Protein AF-A0A5B8U7R5-F1 (afdb_monomer_lite)

Radius of gyration: 13.9 Å; chains: 1; bounding box: 30×40×38 Å

Structure (mmCIF, N/CA/C/O backbone):
data_AF-A0A5B8U7R5-F1
#
_entry.id   AF-A0A5B8U7R5-F1
#
loop_
_atom_site.group_PDB
_atom_site.id
_atom_site.type_symbol
_atom_site.label_atom_id
_atom_site.label_alt_id
_atom_site.label_comp_id
_atom_site.label_asym_id
_atom_site.label_entity_id
_atom_site.label_seq_id
_atom_site.pdbx_PDB_ins_code
_atom_site.Cartn_x
_atom_site.Cartn_y
_atom_site.Cartn_z
_atom_site.occupancy
_atom_site.B_iso_or_equiv
_atom_site.auth_seq_id
_atom_site.auth_comp_id
_atom_site.auth_asym_id
_atom_site.auth_atom_id
_atom_site.pdbx_PDB_model_num
ATOM 1 N N . MET A 1 1 ? 9.941 14.477 0.102 1.00 85.75 1 MET A N 1
ATOM 2 C CA . MET A 1 1 ? 11.075 13.635 0.567 1.00 85.75 1 MET A CA 1
ATOM 3 C C . MET A 1 1 ? 11.048 12.347 -0.236 1.00 85.75 1 MET A C 1
ATOM 5 O O . MET A 1 1 ? 9.961 11.807 -0.373 1.00 85.75 1 MET A O 1
ATOM 9 N N . GLN A 1 2 ? 12.161 11.893 -0.814 1.00 93.38 2 GLN A N 1
ATOM 10 C CA . GLN A 1 2 ? 12.179 10.626 -1.559 1.00 93.38 2 GLN A CA 1
ATOM 11 C C . GLN A 1 2 ? 12.235 9.444 -0.584 1.00 93.38 2 GLN A C 1
ATOM 13 O O . GLN A 1 2 ? 12.919 9.535 0.435 1.00 93.38 2 GLN A O 1
ATOM 18 N N . LEU A 1 3 ? 11.506 8.374 -0.890 1.00 95.06 3 LEU A N 1
ATOM 19 C CA . LEU A 1 3 ? 11.441 7.144 -0.107 1.00 95.06 3 LEU A CA 1
ATOM 20 C C . LEU A 1 3 ? 11.804 5.943 -0.989 1.00 95.06 3 LEU A C 1
ATOM 22 O O . LEU A 1 3 ? 11.504 5.921 -2.186 1.00 95.06 3 LEU A O 1
ATOM 26 N N . ASP A 1 4 ? 12.440 4.953 -0.375 1.00 96.75 4 ASP A N 1
ATOM 27 C CA . ASP A 1 4 ? 12.576 3.599 -0.902 1.00 96.75 4 ASP A CA 1
ATOM 28 C C . ASP A 1 4 ? 11.368 2.736 -0.488 1.00 96.75 4 ASP A C 1
ATOM 30 O O . ASP A 1 4 ? 10.424 3.221 0.144 1.00 96.75 4 ASP A O 1
ATOM 34 N N . PHE A 1 5 ? 11.378 1.456 -0.870 1.00 96.62 5 PHE A N 1
ATOM 35 C CA . PHE A 1 5 ? 10.280 0.534 -0.571 1.00 96.62 5 PHE A CA 1
ATOM 36 C C . PHE A 1 5 ? 10.051 0.389 0.943 1.00 96.62 5 PHE A C 1
ATOM 38 O O . PHE A 1 5 ? 8.908 0.419 1.396 1.00 96.62 5 PHE A O 1
ATOM 45 N N . ASP A 1 6 ? 11.126 0.332 1.735 1.00 97.19 6 ASP A N 1
ATOM 46 C CA . ASP A 1 6 ? 11.054 0.291 3.202 1.00 97.19 6 ASP A CA 1
ATOM 47 C C . ASP A 1 6 ? 10.415 1.551 3.781 1.00 97.19 6 ASP A C 1
ATOM 49 O O . ASP A 1 6 ? 9.584 1.476 4.686 1.00 97.19 6 ASP A O 1
ATOM 53 N N . GLY A 1 7 ? 10.750 2.717 3.233 1.00 96.44 7 GLY A N 1
ATOM 54 C CA . GLY A 1 7 ? 10.133 3.983 3.595 1.00 96.44 7 GLY A CA 1
ATOM 55 C C . GLY A 1 7 ? 8.626 4.000 3.343 1.00 96.44 7 GLY A C 1
ATOM 56 O O . GLY A 1 7 ? 7.885 4.510 4.183 1.00 96.44 7 GLY A O 1
ATOM 57 N N . VAL A 1 8 ? 8.164 3.417 2.230 1.00 96.06 8 VAL A N 1
ATOM 58 C CA . VAL A 1 8 ? 6.727 3.261 1.941 1.00 96.06 8 VAL A CA 1
ATOM 59 C C . VAL A 1 8 ? 6.072 2.311 2.941 1.00 96.06 8 VAL A C 1
ATOM 61 O O . VAL A 1 8 ? 5.029 2.643 3.501 1.00 96.06 8 VAL A O 1
ATOM 64 N N . CYS A 1 9 ? 6.683 1.154 3.202 1.00 96.75 9 CYS A N 1
ATOM 65 C CA . CYS A 1 9 ? 6.132 0.163 4.127 1.00 96.75 9 CYS A CA 1
ATOM 66 C C . CYS A 1 9 ? 6.013 0.729 5.540 1.00 96.75 9 CYS A C 1
ATOM 68 O O . CYS A 1 9 ? 4.940 0.664 6.132 1.00 96.75 9 CYS A O 1
ATOM 70 N N . ARG A 1 10 ? 7.067 1.386 6.032 1.00 96.56 10 ARG A N 1
ATOM 71 C CA . ARG A 1 10 ? 7.059 2.054 7.334 1.00 96.56 10 ARG A CA 1
ATOM 72 C C . ARG A 1 10 ? 5.990 3.140 7.414 1.00 96.56 10 ARG A C 1
ATOM 74 O O . ARG A 1 10 ? 5.295 3.223 8.419 1.00 96.56 10 ARG A O 1
ATOM 81 N N . PHE A 1 11 ? 5.815 3.940 6.358 1.00 95.00 11 PHE A N 1
ATOM 82 C CA . PHE A 1 11 ? 4.731 4.923 6.315 1.00 95.00 11 PHE A CA 1
ATOM 83 C C . PHE A 1 11 ? 3.366 4.246 6.501 1.00 95.00 11 PHE A C 1
ATOM 85 O O . PHE A 1 11 ? 2.557 4.713 7.295 1.00 95.00 11 PHE A O 1
ATOM 92 N N . LEU A 1 12 ? 3.104 3.133 5.815 1.00 95.69 12 LEU A N 1
ATOM 93 C CA . LEU A 1 12 ? 1.838 2.405 5.949 1.00 95.69 12 LEU A CA 1
ATOM 94 C C . LEU A 1 12 ? 1.674 1.764 7.331 1.00 95.69 12 LEU A C 1
ATOM 96 O O . LEU A 1 12 ? 0.582 1.798 7.892 1.00 95.69 12 LEU A O 1
ATOM 100 N N . GLU A 1 13 ? 2.750 1.227 7.900 1.00 96.25 13 GLU A N 1
ATOM 101 C CA . GLU A 1 13 ? 2.762 0.674 9.257 1.00 96.25 13 GLU A CA 1
ATOM 102 C C . GLU A 1 13 ? 2.429 1.722 10.320 1.00 96.25 13 GLU A C 1
ATOM 104 O O . GLU A 1 13 ? 1.613 1.465 11.204 1.00 96.25 13 GLU A O 1
ATOM 109 N N . GLU A 1 14 ? 2.998 2.922 10.203 1.00 94.88 14 GLU A N 1
ATOM 110 C CA . GLU A 1 14 ? 2.704 4.060 11.082 1.00 94.88 14 GLU A CA 1
ATOM 111 C C . GLU A 1 14 ? 1.234 4.513 10.990 1.00 94.88 14 GLU A C 1
ATOM 113 O O . GLU A 1 14 ? 0.730 5.148 11.914 1.00 94.88 14 GLU A O 1
ATOM 118 N N . HIS A 1 15 ? 0.529 4.162 9.906 1.00 93.94 15 HIS A N 1
ATOM 119 C CA . HIS A 1 15 ? -0.878 4.502 9.669 1.00 93.94 15 HIS A CA 1
ATOM 120 C C . HIS A 1 15 ? -1.850 3.334 9.903 1.00 93.94 15 HIS A C 1
ATOM 122 O O . HIS A 1 15 ? -3.045 3.463 9.618 1.00 93.94 15 HIS A O 1
ATOM 128 N N . LEU A 1 16 ? -1.394 2.201 10.443 1.00 94.94 16 LEU A N 1
ATOM 129 C CA . LEU A 1 16 ? -2.291 1.103 10.812 1.00 94.94 16 LEU A CA 1
ATOM 130 C C . LEU A 1 16 ? -3.331 1.563 11.845 1.00 94.94 16 LEU A C 1
ATOM 132 O O . LEU A 1 16 ? -3.021 2.263 12.805 1.00 94.94 16 LEU A O 1
ATOM 136 N N . GLY A 1 17 ? -4.588 1.169 11.644 1.00 93.06 17 GLY A N 1
ATOM 137 C CA . GLY A 1 17 ? -5.718 1.579 12.481 1.00 93.06 17 GLY A CA 1
ATOM 138 C C . GLY A 1 17 ? -6.251 2.987 12.192 1.00 93.06 17 GLY A C 1
ATOM 139 O O . GLY A 1 17 ? -7.317 3.342 12.697 1.00 93.06 17 GLY A O 1
ATOM 140 N N . HIS A 1 18 ? -5.577 3.778 11.353 1.00 92.50 18 HIS A N 1
ATOM 141 C CA . HIS A 1 18 ? -6.034 5.108 10.955 1.00 92.50 18 HIS A CA 1
ATOM 142 C C . HIS A 1 18 ? -6.913 5.061 9.700 1.00 92.50 18 HIS A C 1
ATOM 144 O O . HIS A 1 18 ? -6.831 4.139 8.886 1.00 92.50 18 HIS A O 1
ATOM 150 N N . GLN A 1 19 ? -7.768 6.078 9.541 1.00 93.38 19 GLN A N 1
ATOM 151 C CA . GLN A 1 19 ? -8.492 6.295 8.291 1.00 93.38 19 GLN A CA 1
ATOM 152 C C . GLN A 1 19 ? -7.511 6.768 7.221 1.00 93.38 19 GLN A C 1
ATOM 154 O O . GLN A 1 19 ? -6.819 7.769 7.409 1.00 93.38 19 GLN A O 1
ATOM 159 N N . VAL A 1 20 ? -7.482 6.070 6.093 1.00 93.50 20 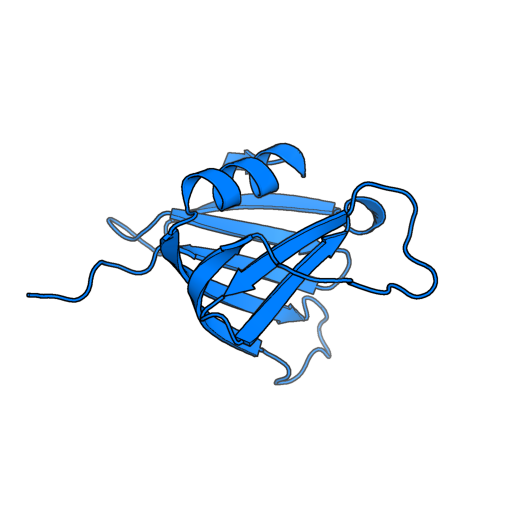VAL A N 1
ATOM 160 C CA . VAL A 1 20 ? -6.671 6.428 4.931 1.00 93.50 20 VAL A CA 1
ATOM 161 C C . VAL A 1 20 ? -7.530 6.445 3.680 1.00 93.50 20 VAL A C 1
ATOM 163 O O . VAL A 1 20 ? -8.581 5.804 3.613 1.00 93.50 20 VAL A O 1
ATOM 166 N N . PHE A 1 21 ? -7.055 7.150 2.665 1.00 92.25 21 PHE A N 1
ATOM 167 C CA . PHE A 1 21 ? -7.428 6.870 1.290 1.00 92.25 21 PHE A CA 1
ATOM 168 C C . PHE A 1 21 ? -6.265 6.149 0.613 1.00 92.25 21 PHE A C 1
ATOM 170 O O . PHE A 1 21 ? -5.106 6.487 0.848 1.00 92.25 21 PHE A O 1
ATOM 177 N N . ALA A 1 22 ? -6.576 5.177 -0.235 1.00 92.06 22 ALA A N 1
ATOM 178 C CA . ALA A 1 22 ? -5.633 4.558 -1.149 1.00 92.06 22 ALA A CA 1
ATOM 179 C C . ALA A 1 22 ? -6.204 4.668 -2.560 1.00 92.06 22 ALA A C 1
ATOM 181 O O . ALA A 1 22 ? -7.343 4.269 -2.806 1.00 92.06 22 ALA A O 1
ATOM 182 N N . ALA A 1 23 ? -5.424 5.228 -3.473 1.00 90.56 23 ALA A N 1
ATOM 183 C CA . ALA A 1 23 ? -5.804 5.394 -4.861 1.00 90.56 23 ALA A CA 1
ATOM 184 C C . ALA A 1 23 ? -4.740 4.804 -5.779 1.00 90.56 23 ALA A C 1
ATOM 186 O O . ALA A 1 23 ? -3.545 4.984 -5.547 1.00 90.56 23 ALA A O 1
ATOM 187 N N . THR A 1 24 ? -5.175 4.131 -6.835 1.00 88.38 24 THR A N 1
ATOM 188 C CA . THR A 1 24 ? -4.312 3.712 -7.933 1.00 88.38 24 THR A CA 1
ATOM 189 C C . THR A 1 24 ? -4.652 4.519 -9.176 1.00 88.38 24 THR A C 1
ATOM 191 O O . THR A 1 24 ? -5.819 4.797 -9.456 1.00 88.38 24 THR A O 1
ATOM 194 N N . GLN A 1 25 ? -3.623 4.937 -9.899 1.00 85.00 25 GLN A N 1
ATOM 195 C CA . GLN A 1 25 ? -3.735 5.665 -11.155 1.00 85.00 25 GLN A CA 1
ATOM 196 C C . GLN A 1 25 ? -2.756 5.048 -12.143 1.00 85.00 25 GLN A C 1
ATOM 198 O O . GLN A 1 25 ? -1.619 4.748 -11.780 1.00 85.00 25 GLN A O 1
ATOM 203 N N . ASP A 1 26 ? -3.189 4.859 -13.381 1.00 79.00 26 ASP A N 1
ATOM 204 C CA . ASP A 1 26 ? -2.265 4.536 -14.459 1.00 79.00 26 ASP A CA 1
ATOM 205 C C . ASP A 1 26 ? -1.424 5.787 -14.777 1.00 79.00 26 ASP A C 1
ATOM 207 O O . ASP A 1 26 ? -1.945 6.894 -14.919 1.00 79.00 26 ASP A O 1
ATOM 211 N N . GLY A 1 27 ? -0.107 5.619 -14.806 1.00 62.53 27 GLY A N 1
ATOM 212 C CA . GLY A 1 27 ? 0.880 6.637 -15.153 1.00 62.53 27 GLY A CA 1
ATOM 213 C C . GLY A 1 27 ? 1.143 6.732 -16.659 1.00 62.53 27 GLY A C 1
ATOM 214 O O . GLY A 1 27 ? 1.871 7.626 -17.093 1.00 62.53 27 GLY A O 1
ATOM 215 N N . GLY A 1 28 ? 0.569 5.832 -17.460 1.00 65.19 28 GLY A N 1
ATOM 216 C CA . GLY A 1 28 ? 0.631 5.831 -18.915 1.00 65.19 28 GLY A CA 1
ATOM 217 C C . GLY A 1 28 ? -0.347 6.815 -19.566 1.00 65.19 28 GLY A C 1
ATOM 218 O O . GLY A 1 28 ? -1.462 7.041 -19.100 1.00 65.19 28 GLY A O 1
ATOM 219 N N . ALA A 1 29 ? 0.048 7.373 -20.716 1.00 56.66 29 ALA A N 1
ATOM 220 C CA . ALA A 1 29 ? -0.756 8.341 -21.474 1.00 56.66 29 ALA A CA 1
ATOM 221 C C . ALA A 1 29 ? -2.099 7.783 -22.003 1.00 56.66 29 ALA A C 1
ATOM 223 O O . ALA A 1 29 ? -2.979 8.564 -22.360 1.00 56.66 29 ALA A O 1
ATOM 224 N N . GLU A 1 30 ? -2.268 6.456 -22.044 1.00 58.06 30 GLU A N 1
ATOM 225 C CA . GLU A 1 30 ? -3.503 5.776 -22.472 1.00 58.06 30 GLU A CA 1
ATOM 226 C C . GLU A 1 30 ? -4.363 5.254 -21.306 1.00 58.06 30 GLU A C 1
ATOM 228 O O . GLU A 1 30 ? -5.386 4.614 -21.540 1.00 58.06 30 GLU A O 1
ATOM 233 N N . GLY A 1 31 ? -3.988 5.542 -20.055 1.00 56.44 31 GLY A N 1
ATOM 234 C CA . GLY A 1 31 ? -4.533 4.880 -18.864 1.00 56.44 31 GLY A CA 1
ATOM 235 C C . GLY A 1 31 ? -6.034 5.035 -18.585 1.00 56.44 31 GLY A C 1
ATOM 236 O O . GLY A 1 31 ? -6.596 4.331 -17.742 1.00 56.44 31 GLY A O 1
ATOM 237 N N . GLY A 1 32 ? -6.726 5.910 -19.320 1.00 52.41 32 GLY A N 1
ATOM 238 C CA . GLY A 1 32 ? -8.178 6.062 -19.244 1.00 52.41 32 GLY A CA 1
ATOM 239 C C . GLY A 1 32 ? -8.702 6.321 -17.821 1.00 52.41 32 GLY A C 1
ATOM 240 O O . GLY A 1 32 ? -8.016 6.879 -16.972 1.00 52.41 32 GLY A O 1
ATOM 241 N N . ASN A 1 33 ? -9.955 5.928 -17.564 1.00 48.56 33 ASN A N 1
ATOM 242 C CA . ASN A 1 33 ? -10.668 6.174 -16.299 1.00 48.56 33 ASN A CA 1
ATOM 243 C C . ASN A 1 33 ? -10.522 5.037 -15.264 1.00 48.56 33 ASN A C 1
ATOM 245 O O . ASN A 1 33 ? -11.352 4.936 -14.358 1.00 48.56 33 ASN A O 1
ATOM 249 N N . THR A 1 34 ? -9.516 4.163 -15.374 1.00 57.50 34 THR A N 1
ATOM 250 C CA . THR A 1 34 ? -9.335 3.040 -14.429 1.00 57.50 34 THR A CA 1
ATOM 251 C C . THR A 1 34 ? -8.602 3.509 -13.169 1.00 57.50 34 THR A C 1
ATOM 253 O O . THR A 1 34 ? -7.532 3.023 -12.822 1.00 57.50 34 THR A O 1
ATOM 256 N N . CYS A 1 35 ? -9.182 4.493 -12.485 1.00 69.44 35 CYS A N 1
ATOM 257 C CA . CYS A 1 35 ? -8.710 4.965 -11.190 1.00 69.44 35 CYS A CA 1
ATOM 258 C C . CYS A 1 35 ? -9.559 4.308 -10.103 1.00 69.44 35 CYS A C 1
ATOM 260 O O . CYS A 1 35 ? -10.751 4.600 -9.984 1.00 69.44 35 CYS A O 1
ATOM 262 N N . LEU A 1 36 ? -8.959 3.427 -9.302 1.00 79.12 36 LEU A N 1
ATOM 263 C CA . LEU A 1 36 ? -9.613 2.898 -8.110 1.00 79.12 36 LEU A CA 1
ATOM 264 C C . LEU A 1 36 ? -9.216 3.774 -6.928 1.00 79.12 36 LEU A C 1
ATOM 266 O O . LEU A 1 36 ? -8.033 3.975 -6.684 1.00 79.12 36 LEU A O 1
ATOM 270 N N . SER A 1 37 ? -10.199 4.271 -6.183 1.00 87.19 37 SER A N 1
ATOM 271 C CA . SER A 1 37 ? -9.974 4.934 -4.900 1.00 87.19 37 SER A CA 1
ATOM 272 C C . SER A 1 37 ? -10.821 4.250 -3.841 1.00 87.19 37 SER A C 1
ATOM 274 O O . SER A 1 37 ? -12.022 4.053 -4.027 1.00 87.19 37 SER A O 1
ATOM 276 N N . VAL A 1 38 ? -10.184 3.870 -2.741 1.00 90.06 38 VAL A N 1
ATOM 277 C CA . VAL A 1 38 ? -10.829 3.293 -1.567 1.00 90.06 38 VAL A CA 1
ATOM 278 C C . VAL A 1 38 ? -10.466 4.120 -0.345 1.00 90.06 38 VAL A C 1
ATOM 280 O O . VAL A 1 38 ? -9.352 4.624 -0.220 1.00 90.06 38 VAL A O 1
ATOM 283 N N . GLN A 1 39 ? -11.423 4.265 0.562 1.00 92.38 39 GLN A N 1
ATOM 284 C CA . GLN A 1 39 ? -11.251 4.967 1.824 1.00 92.38 39 GLN A CA 1
ATOM 285 C C . GLN A 1 39 ? -11.697 4.072 2.968 1.00 92.38 39 GLN A C 1
ATOM 287 O O . GLN A 1 39 ? -12.712 3.387 2.854 1.00 92.38 39 GLN A O 1
ATOM 292 N N . GLY A 1 40 ? -10.951 4.089 4.065 1.00 92.19 40 GLY A N 1
ATOM 293 C CA . GLY A 1 40 ? -11.322 3.386 5.284 1.00 92.19 40 GLY A CA 1
ATOM 294 C C . GLY A 1 40 ? -10.136 3.129 6.197 1.00 92.19 40 GLY A C 1
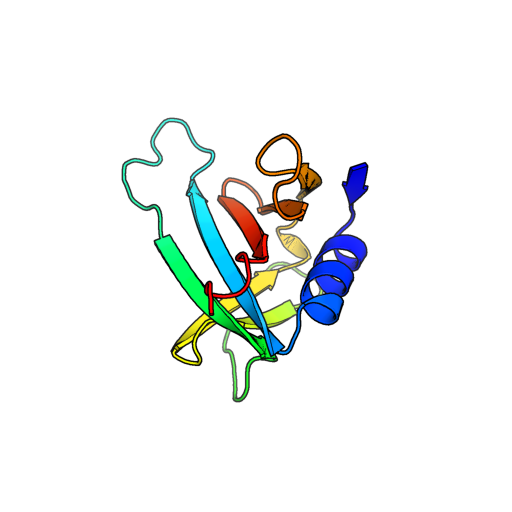ATOM 295 O O . GLY A 1 40 ? -9.042 3.651 5.990 1.00 92.19 40 GLY A O 1
ATOM 296 N N . THR A 1 41 ? -10.352 2.293 7.209 1.00 94.69 41 THR A N 1
ATOM 297 C CA . THR A 1 41 ? -9.295 1.902 8.146 1.00 94.69 41 THR A CA 1
ATOM 298 C C . THR A 1 41 ? -8.236 1.066 7.437 1.00 94.69 41 THR A C 1
ATOM 300 O O . THR A 1 41 ? -8.581 0.069 6.795 1.00 94.69 41 THR A O 1
ATOM 303 N N . LEU A 1 42 ? -6.967 1.450 7.576 1.00 95.81 42 LEU A N 1
ATOM 304 C CA . LEU A 1 42 ? -5.835 0.648 7.125 1.00 95.81 42 LEU A CA 1
ATOM 305 C C . LEU A 1 42 ? -5.534 -0.467 8.133 1.00 95.81 42 LEU A C 1
ATOM 307 O O . LEU A 1 42 ? -5.444 -0.220 9.335 1.00 95.81 42 LEU A O 1
ATOM 311 N N . ALA A 1 43 ? -5.332 -1.684 7.647 1.00 96.00 43 ALA A N 1
ATOM 312 C CA . ALA A 1 43 ? -4.896 -2.825 8.446 1.00 96.00 43 ALA A CA 1
ATOM 313 C C . ALA A 1 43 ? -3.915 -3.696 7.649 1.00 96.00 43 ALA A C 1
ATOM 315 O O . ALA A 1 43 ? -3.796 -3.552 6.431 1.00 96.00 43 ALA A O 1
ATOM 316 N N . ARG A 1 44 ? -3.208 -4.605 8.326 1.00 95.62 44 ARG A N 1
ATOM 317 C CA . ARG A 1 44 ? -2.464 -5.674 7.649 1.00 95.62 44 ARG A CA 1
ATOM 318 C C . ARG A 1 44 ? -3.460 -6.630 6.996 1.00 95.62 44 ARG A C 1
ATOM 320 O O . ARG A 1 44 ? -4.498 -6.913 7.587 1.00 95.62 44 ARG A O 1
ATOM 327 N N . ALA A 1 45 ? -3.160 -7.087 5.783 1.00 93.19 45 ALA A N 1
ATOM 328 C CA . ALA A 1 45 ? -4.013 -8.074 5.140 1.00 93.19 45 ALA A CA 1
ATOM 329 C C . ALA A 1 45 ? -3.956 -9.399 5.907 1.00 93.19 45 ALA A C 1
ATOM 331 O O . ALA A 1 45 ? -2.883 -9.838 6.322 1.00 93.19 45 ALA A O 1
ATOM 332 N N . GLU A 1 46 ? -5.116 -10.025 6.080 1.00 87.75 46 GLU A N 1
ATOM 333 C CA . GLU A 1 46 ? -5.252 -11.356 6.662 1.00 87.75 46 GLU A CA 1
ATOM 334 C C . GLU A 1 46 ? -5.610 -12.365 5.563 1.00 87.75 46 GLU A C 1
ATOM 336 O O . GLU A 1 46 ? -6.292 -12.028 4.593 1.00 87.75 46 GLU A O 1
ATOM 341 N N . GLY A 1 47 ? -5.175 -13.615 5.730 1.00 84.44 47 GLY A N 1
ATOM 342 C CA . GLY A 1 47 ? -5.415 -14.693 4.769 1.00 84.44 47 GLY A CA 1
ATOM 343 C C . GLY A 1 47 ? -4.329 -14.834 3.700 1.00 84.44 47 GLY A C 1
ATOM 344 O O . GLY A 1 47 ? -3.289 -14.178 3.741 1.00 84.44 47 GLY A O 1
ATOM 345 N N . ASP A 1 48 ? -4.576 -15.739 2.754 1.00 84.12 48 ASP A N 1
ATOM 346 C CA . ASP A 1 48 ? -3.597 -16.111 1.735 1.00 84.12 48 ASP A CA 1
ATOM 347 C C . ASP A 1 48 ? -3.750 -15.253 0.474 1.00 84.12 48 ASP A C 1
ATOM 349 O O . ASP A 1 48 ? -4.823 -15.174 -0.127 1.00 84.12 48 ASP A O 1
ATOM 353 N N . ILE A 1 49 ? -2.644 -14.654 0.030 1.00 85.62 49 ILE A N 1
ATOM 354 C CA . ILE A 1 49 ? -2.558 -13.925 -1.239 1.00 85.62 49 ILE A CA 1
ATOM 355 C C . ILE A 1 49 ? -1.753 -14.775 -2.214 1.00 85.62 49 ILE A C 1
ATOM 357 O O . ILE A 1 49 ? -0.576 -15.052 -1.996 1.00 85.62 49 ILE A O 1
ATOM 361 N N . THR A 1 50 ? -2.391 -15.183 -3.310 1.00 89.75 50 THR A N 1
ATOM 362 C CA . THR A 1 50 ? -1.719 -15.907 -4.395 1.00 89.75 50 THR A CA 1
ATOM 363 C C . THR A 1 50 ? -1.329 -14.931 -5.495 1.00 89.75 50 THR A C 1
ATOM 365 O O . THR A 1 50 ? -2.181 -14.225 -6.032 1.00 89.75 50 THR A O 1
ATOM 368 N N . LEU A 1 51 ? -0.047 -14.921 -5.852 1.00 89.81 51 LEU A N 1
ATOM 369 C CA . LEU A 1 51 ? 0.482 -14.155 -6.975 1.00 89.81 51 LEU A CA 1
ATOM 370 C C . LEU A 1 51 ? 0.924 -15.108 -8.083 1.00 89.81 51 LEU A C 1
ATOM 372 O O . LEU A 1 51 ? 1.491 -16.165 -7.809 1.00 89.81 51 LEU A O 1
ATOM 376 N N . VAL A 1 52 ? 0.684 -14.717 -9.330 1.00 91.56 52 VAL A N 1
ATOM 377 C CA . VAL A 1 52 ? 1.125 -15.462 -10.513 1.00 91.56 52 VAL A CA 1
ATOM 378 C C . VAL A 1 52 ? 2.340 -14.748 -11.088 1.00 91.56 52 VAL A C 1
ATOM 380 O O . VAL A 1 52 ? 2.243 -13.579 -11.448 1.00 91.56 52 VAL A O 1
ATOM 383 N N . ASP A 1 53 ? 3.473 -15.449 -11.128 1.00 91.25 53 ASP A N 1
ATOM 384 C CA . ASP A 1 53 ? 4.752 -14.969 -11.667 1.00 91.25 53 ASP A CA 1
ATOM 385 C C . ASP A 1 53 ? 5.188 -13.568 -11.174 1.00 91.25 53 ASP A C 1
ATOM 387 O O . ASP A 1 53 ? 5.540 -12.707 -11.991 1.00 91.25 53 ASP A O 1
ATOM 391 N N . PRO A 1 54 ? 5.190 -13.292 -9.849 1.00 91.00 54 PRO A N 1
ATOM 392 C CA . PRO A 1 54 ? 5.680 -12.014 -9.350 1.00 91.00 54 PRO A CA 1
ATOM 393 C C . PRO A 1 54 ? 7.177 -11.863 -9.641 1.00 91.00 54 PRO A C 1
ATOM 395 O O . PRO A 1 54 ? 7.948 -12.828 -9.588 1.00 91.00 54 PRO A O 1
ATOM 398 N N . ARG A 1 55 ? 7.620 -10.630 -9.904 1.00 90.62 55 ARG A N 1
ATOM 399 C CA . ARG A 1 55 ? 9.056 -10.335 -9.962 1.00 90.62 55 ARG A CA 1
ATOM 400 C C . ARG A 1 55 ? 9.714 -10.629 -8.605 1.00 90.62 55 ARG A C 1
ATOM 402 O O . ARG A 1 55 ? 9.062 -10.453 -7.575 1.00 90.62 55 ARG A O 1
ATOM 409 N N . PRO A 1 56 ? 10.998 -11.035 -8.575 1.00 92.12 56 PRO A N 1
ATOM 410 C CA . PRO A 1 56 ? 11.707 -11.264 -7.320 1.00 92.12 56 PRO A CA 1
ATOM 411 C C . PRO A 1 56 ? 11.691 -10.025 -6.417 1.00 92.12 56 PRO A C 1
ATOM 413 O O . PRO A 1 56 ? 11.911 -8.912 -6.893 1.00 92.12 56 PRO A O 1
ATOM 416 N N . GLY A 1 57 ? 11.472 -10.229 -5.120 1.00 93.06 57 GLY A N 1
ATOM 417 C CA . GLY A 1 57 ? 11.425 -9.165 -4.117 1.00 93.06 57 GLY A CA 1
ATOM 418 C C . GLY A 1 57 ? 10.459 -9.505 -2.987 1.00 93.06 57 GLY A C 1
ATOM 419 O O . GLY A 1 57 ? 9.842 -10.574 -2.982 1.00 93.06 57 GLY A O 1
ATOM 420 N N . ARG A 1 58 ? 10.337 -8.600 -2.018 1.00 94.50 58 ARG A N 1
ATOM 421 C CA . ARG A 1 58 ? 9.339 -8.695 -0.952 1.00 94.50 58 ARG A CA 1
ATOM 422 C C . ARG A 1 58 ? 7.941 -8.351 -1.451 1.00 94.50 58 ARG A C 1
ATOM 424 O O . ARG A 1 58 ? 7.756 -7.613 -2.421 1.00 94.50 58 ARG A O 1
ATOM 431 N N . ILE A 1 59 ? 6.963 -8.896 -0.742 1.00 93.44 59 ILE A N 1
ATOM 432 C CA . ILE A 1 59 ? 5.540 -8.685 -0.973 1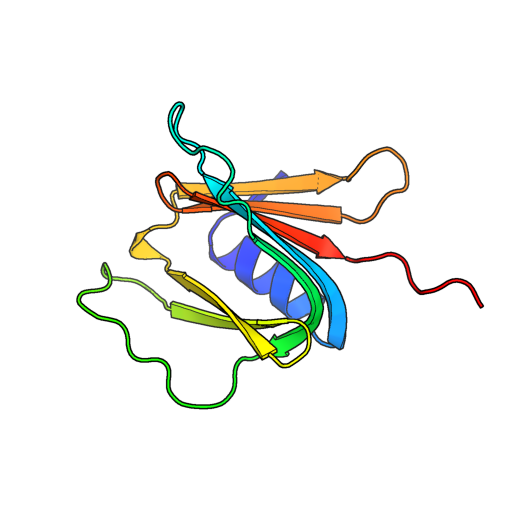.00 93.44 59 ILE A CA 1
ATOM 433 C C . ILE A 1 59 ? 4.959 -8.190 0.342 1.00 93.44 59 ILE A C 1
ATOM 435 O O . ILE A 1 59 ? 5.079 -8.868 1.360 1.00 93.44 59 ILE A O 1
ATOM 439 N N . GLU A 1 60 ? 4.322 -7.028 0.308 1.00 95.56 60 GLU A N 1
ATOM 440 C CA . GLU A 1 60 ? 3.674 -6.433 1.472 1.00 95.56 60 GLU A CA 1
ATOM 441 C C . GLU A 1 60 ? 2.199 -6.221 1.168 1.00 95.56 60 GLU A C 1
ATOM 443 O O . GLU A 1 60 ? 1.843 -5.716 0.103 1.00 95.56 60 G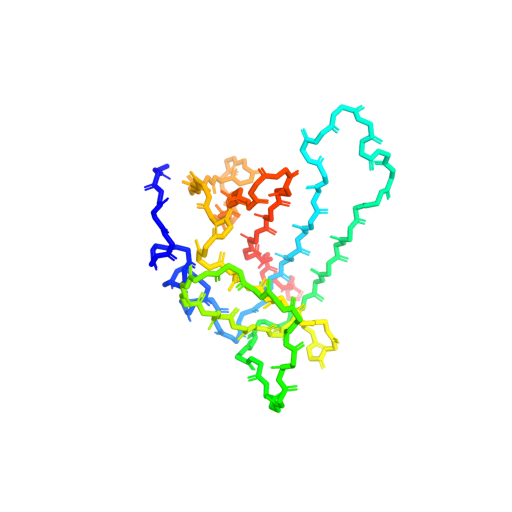LU A O 1
ATOM 448 N N . ALA A 1 61 ? 1.329 -6.622 2.091 1.00 94.75 61 ALA A N 1
ATOM 449 C CA . ALA A 1 61 ? -0.107 -6.579 1.873 1.00 94.75 61 ALA A CA 1
ATOM 450 C C . ALA A 1 61 ? -0.858 -5.917 3.025 1.00 94.75 61 ALA A C 1
ATOM 452 O O . ALA A 1 61 ? -0.632 -6.184 4.211 1.00 94.75 61 ALA A O 1
ATOM 453 N N . PHE A 1 62 ? -1.797 -5.064 2.639 1.00 95.44 62 PHE A N 1
ATOM 454 C CA . PHE A 1 62 ? -2.633 -4.275 3.525 1.00 95.44 62 PHE A CA 1
ATOM 455 C C . PHE A 1 62 ? -4.082 -4.363 3.069 1.00 95.44 62 PHE A C 1
ATOM 457 O O . PHE A 1 62 ? -4.361 -4.574 1.894 1.00 95.44 62 PHE A O 1
ATOM 464 N N . THR A 1 63 ? -5.017 -4.149 3.981 1.00 94.88 63 THR A N 1
ATOM 465 C CA . THR A 1 63 ? -6.431 -3.963 3.655 1.00 94.88 63 THR A CA 1
ATOM 466 C C . THR A 1 63 ? -6.863 -2.550 3.994 1.00 94.88 63 THR A C 1
ATOM 468 O O . THR A 1 63 ? -6.496 -2.026 5.044 1.00 94.88 63 THR A O 1
ATOM 471 N N . VAL A 1 64 ? -7.693 -1.959 3.141 1.00 92.69 64 VAL A N 1
ATOM 472 C CA . VAL A 1 64 ? -8.382 -0.691 3.383 1.00 92.69 64 VAL A CA 1
ATOM 473 C C . VAL A 1 64 ? -9.875 -0.976 3.491 1.00 92.69 64 VAL A C 1
ATOM 475 O O . VAL A 1 64 ? -10.444 -1.685 2.655 1.00 92.69 64 VAL A O 1
ATOM 478 N N . ALA A 1 65 ? -10.507 -0.449 4.542 1.00 89.62 65 ALA A N 1
ATOM 479 C CA . ALA A 1 65 ? -11.927 -0.659 4.846 1.00 89.62 65 ALA A CA 1
ATOM 480 C C . ALA A 1 65 ? -12.335 -2.136 5.045 1.00 89.62 65 ALA A C 1
ATOM 482 O O . ALA A 1 65 ? -13.509 -2.472 4.921 1.00 89.62 65 ALA A O 1
ATOM 483 N N . GLY A 1 66 ? -11.375 -3.029 5.312 1.00 83.69 66 GLY A N 1
ATOM 484 C CA . GLY A 1 66 ? -11.616 -4.466 5.497 1.00 83.69 66 GLY A CA 1
ATOM 485 C C . GLY A 1 66 ? -12.108 -5.221 4.252 1.00 83.69 66 GLY A C 1
ATOM 486 O O . GLY A 1 66 ? -12.432 -6.398 4.359 1.00 83.69 66 GLY A O 1
ATOM 487 N N . ALA A 1 67 ? -12.176 -4.571 3.086 1.00 81.00 67 ALA A N 1
ATOM 488 C CA . ALA A 1 67 ? -12.713 -5.166 1.858 1.00 81.00 67 ALA A CA 1
ATOM 489 C C . ALA A 1 67 ? -11.737 -5.096 0.676 1.00 81.00 67 ALA A C 1
ATOM 491 O O . ALA A 1 67 ? -11.716 -5.999 -0.158 1.00 81.00 67 ALA A O 1
ATOM 492 N N . SER A 1 68 ? -10.914 -4.048 0.604 1.00 89.19 68 SER A N 1
ATOM 493 C CA . SER A 1 68 ? -9.987 -3.841 -0.510 1.00 89.19 68 SER A CA 1
ATOM 494 C C . SER A 1 68 ? -8.565 -4.154 -0.079 1.00 89.19 68 SER A C 1
ATOM 496 O O . SER A 1 68 ? -8.079 -3.569 0.884 1.00 89.19 68 SER A O 1
ATOM 498 N N . THR A 1 69 ? -7.885 -5.041 -0.803 1.00 91.50 69 THR A N 1
ATOM 499 C CA . THR A 1 69 ? -6.488 -5.396 -0.518 1.00 91.50 69 THR A CA 1
ATOM 500 C C . THR A 1 69 ? -5.545 -4.575 -1.394 1.00 91.50 69 THR A C 1
ATOM 502 O O . THR A 1 69 ? -5.669 -4.573 -2.616 1.00 91.50 69 THR A O 1
ATOM 505 N N . LEU A 1 70 ? -4.595 -3.890 -0.763 1.00 91.69 70 LEU A N 1
ATOM 506 C CA . LEU A 1 70 ? -3.458 -3.234 -1.392 1.00 91.69 70 LEU A CA 1
ATOM 507 C C . LEU A 1 70 ? -2.242 -4.157 -1.271 1.00 91.69 70 LEU A C 1
ATOM 509 O O . LEU A 1 70 ? -1.764 -4.400 -0.164 1.00 91.69 70 LEU A O 1
ATOM 513 N N . VAL A 1 71 ? -1.745 -4.654 -2.403 1.00 92.88 71 VAL A N 1
ATOM 514 C CA . VAL A 1 71 ? -0.537 -5.487 -2.469 1.00 92.88 71 VAL A CA 1
ATOM 515 C C . VAL A 1 71 ? 0.582 -4.689 -3.121 1.00 92.88 71 VAL A C 1
ATOM 517 O O . VAL A 1 71 ? 0.425 -4.193 -4.235 1.00 92.88 71 VAL A O 1
ATOM 520 N N . LEU A 1 72 ? 1.707 -4.568 -2.426 1.00 94.19 72 LEU A N 1
ATOM 521 C CA . LEU A 1 72 ? 2.904 -3.878 -2.882 1.00 94.19 72 LEU A CA 1
ATOM 522 C C . LEU A 1 72 ? 3.986 -4.904 -3.208 1.00 94.19 72 LEU A C 1
ATOM 524 O O . LEU A 1 72 ? 4.314 -5.755 -2.381 1.00 94.19 72 LEU A O 1
ATOM 528 N N . LEU A 1 73 ? 4.547 -4.804 -4.412 1.00 95.38 73 LEU A N 1
ATOM 529 C CA . LEU A 1 73 ? 5.568 -5.716 -4.919 1.00 95.38 73 LEU A CA 1
ATOM 530 C C . LEU A 1 73 ? 6.888 -4.962 -5.058 1.00 95.38 73 LEU A C 1
ATOM 532 O O . LEU A 1 73 ? 7.018 -4.082 -5.908 1.00 95.38 73 LEU A O 1
ATOM 536 N N . GLU A 1 74 ? 7.883 -5.312 -4.246 1.00 96.38 74 GLU A N 1
ATOM 537 C CA . GLU A 1 74 ? 9.191 -4.647 -4.266 1.00 96.38 74 GLU A CA 1
ATOM 538 C C . GLU A 1 74 ? 9.864 -4.749 -5.643 1.00 96.38 74 GLU A C 1
ATOM 540 O O . GLU A 1 74 ? 10.461 -3.786 -6.113 1.00 96.38 74 GLU A O 1
ATOM 545 N N . GLY A 1 75 ? 9.708 -5.882 -6.337 1.00 94.06 75 GLY A N 1
ATOM 546 C CA . GLY A 1 75 ? 10.277 -6.093 -7.673 1.00 94.06 75 GLY A CA 1
ATOM 547 C C . GLY A 1 75 ? 9.691 -5.197 -8.778 1.00 94.06 75 GLY A C 1
ATOM 548 O O . GLY A 1 75 ? 10.277 -5.098 -9.861 1.00 94.06 75 GLY A O 1
ATOM 549 N N . ASP A 1 76 ? 8.550 -4.549 -8.523 1.00 93.69 76 ASP A N 1
ATOM 550 C CA . ASP A 1 76 ? 7.927 -3.573 -9.426 1.00 93.69 76 ASP A CA 1
ATOM 551 C C . ASP A 1 76 ? 8.128 -2.123 -8.967 1.00 93.69 76 ASP A C 1
ATOM 553 O O . ASP A 1 76 ? 7.876 -1.195 -9.738 1.00 93.69 76 ASP A O 1
ATOM 557 N N . PHE A 1 77 ? 8.602 -1.913 -7.739 1.00 94.94 77 PHE A N 1
ATOM 558 C CA . PHE A 1 77 ? 8.804 -0.592 -7.163 1.00 94.94 77 PHE A CA 1
ATOM 559 C C . PHE A 1 77 ? 9.929 0.168 -7.876 1.00 94.94 77 PHE A C 1
ATOM 561 O O . PHE A 1 77 ? 11.052 -0.319 -8.000 1.00 94.94 77 PHE A O 1
ATOM 568 N N . SER A 1 78 ? 9.646 1.396 -8.309 1.00 94.00 78 SER A N 1
ATOM 569 C CA . SER A 1 78 ? 10.627 2.266 -8.974 1.00 94.00 78 SER A CA 1
ATOM 570 C C . SER A 1 78 ? 10.951 3.541 -8.194 1.00 94.00 78 SER A C 1
ATOM 572 O O . SER A 1 78 ? 11.923 4.224 -8.515 1.00 94.00 78 SER A O 1
ATOM 574 N N . GLY A 1 79 ? 10.166 3.876 -7.170 1.00 94.50 79 GLY A N 1
ATOM 575 C CA . GLY A 1 79 ? 10.429 5.011 -6.291 1.00 94.50 79 GLY A CA 1
ATOM 576 C C . GLY A 1 79 ? 9.172 5.542 -5.619 1.00 94.50 79 GLY A C 1
ATOM 577 O O . GLY A 1 79 ? 8.057 5.278 -6.062 1.00 94.50 79 GLY A O 1
ATOM 578 N N . ALA A 1 80 ? 9.350 6.318 -4.554 1.00 95.69 80 ALA A N 1
ATOM 579 C CA . ALA A 1 80 ? 8.254 7.010 -3.899 1.00 95.69 80 ALA A CA 1
ATOM 580 C C . ALA A 1 80 ? 8.650 8.405 -3.428 1.00 95.69 80 ALA A C 1
ATOM 582 O O . ALA A 1 80 ? 9.818 8.699 -3.159 1.00 95.69 80 ALA A O 1
ATOM 583 N N . VAL A 1 81 ? 7.649 9.265 -3.288 1.00 94.75 81 VAL A N 1
ATOM 584 C CA . VAL A 1 81 ? 7.786 10.587 -2.693 1.00 94.75 81 VAL A CA 1
ATOM 585 C C . VAL A 1 81 ? 6.745 10.788 -1.602 1.00 94.75 81 VAL A C 1
ATOM 587 O O . VAL A 1 81 ? 5.559 10.522 -1.776 1.00 94.75 81 VAL A O 1
ATOM 590 N N . LEU A 1 82 ? 7.208 11.288 -0.464 1.00 92.06 82 LEU A N 1
ATOM 591 C CA . LEU A 1 82 ? 6.367 11.819 0.596 1.00 92.06 82 LEU A CA 1
ATOM 592 C C . LEU A 1 82 ? 6.067 13.291 0.300 1.00 92.06 82 LEU A C 1
ATOM 594 O O . LEU A 1 82 ? 7.005 14.085 0.113 1.00 92.06 82 LEU A O 1
ATOM 598 N N . GLY A 1 83 ? 4.784 13.645 0.285 1.00 86.06 83 GLY A N 1
ATOM 599 C CA . GLY A 1 83 ? 4.288 14.998 0.037 1.00 86.06 83 GLY A CA 1
ATOM 600 C C . GLY A 1 83 ? 3.056 15.327 0.879 1.00 86.06 83 GLY A C 1
ATOM 601 O O . GLY A 1 83 ? 2.485 14.458 1.528 1.00 86.06 83 GLY A O 1
ATOM 602 N N . ALA A 1 84 ? 2.648 16.593 0.880 1.00 78.75 84 ALA A N 1
ATOM 603 C CA . ALA A 1 84 ? 1.413 17.038 1.522 1.00 78.75 84 ALA A CA 1
ATOM 604 C C . ALA A 1 84 ? 0.309 17.206 0.474 1.00 78.75 84 ALA A C 1
ATOM 606 O O . ALA A 1 84 ? 0.592 17.568 -0.669 1.00 78.75 84 ALA A O 1
ATOM 607 N N . MET A 1 85 ? -0.952 17.010 0.865 1.00 68.69 85 MET A N 1
ATOM 608 C CA . MET A 1 85 ? -2.108 17.269 -0.008 1.00 68.69 85 MET A CA 1
ATOM 609 C C . MET A 1 85 ? -2.439 18.766 -0.165 1.00 68.69 85 MET A C 1
ATOM 611 O O . MET A 1 85 ? -3.527 19.104 -0.604 1.00 68.69 85 MET A O 1
ATOM 615 N N . GLY A 1 86 ? -1.509 19.661 0.179 1.00 65.12 86 GLY A N 1
ATOM 616 C CA . GLY A 1 86 ? -1.681 21.114 0.289 1.00 65.12 86 GLY A CA 1
ATOM 617 C C . GLY A 1 86 ? -1.220 21.617 1.663 1.00 65.12 86 GLY A C 1
ATOM 618 O O . GLY A 1 86 ? -0.815 20.821 2.513 1.00 65.12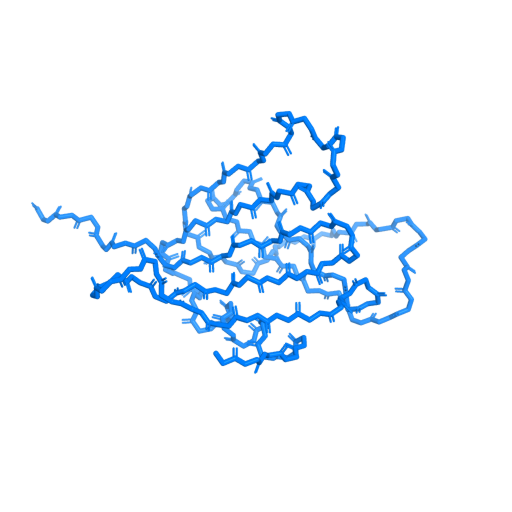 86 GLY A O 1
ATOM 619 N N . GLU A 1 87 ? -1.239 22.931 1.894 1.00 65.75 87 GLU A N 1
ATOM 620 C CA . GLU A 1 87 ? -0.859 23.492 3.201 1.00 65.75 87 GLU A CA 1
ATOM 621 C C . GLU A 1 87 ? -1.803 23.006 4.311 1.00 65.75 87 GLU A C 1
ATOM 623 O O . GLU A 1 87 ? -3.021 23.121 4.203 1.00 65.75 87 GLU A O 1
ATOM 628 N N . GLY A 1 88 ? -1.233 22.443 5.382 1.00 63.44 88 GLY A N 1
ATOM 629 C CA . GLY A 1 88 ? -1.988 21.939 6.537 1.00 63.44 88 GLY A CA 1
ATOM 630 C C . GLY A 1 88 ? -2.753 20.632 6.303 1.00 63.44 88 GLY A C 1
ATOM 631 O O . GLY A 1 88 ? -3.462 20.186 7.203 1.00 63.44 88 GLY A O 1
ATOM 632 N N . LEU A 1 89 ? -2.620 20.012 5.126 1.00 66.50 89 LEU A N 1
ATOM 633 C CA . LEU A 1 89 ? -3.296 18.760 4.794 1.00 66.50 89 LEU A CA 1
ATOM 634 C C . LEU A 1 89 ? -2.454 17.531 5.161 1.00 66.50 89 LEU A C 1
ATOM 636 O O . LEU A 1 89 ? -1.229 17.638 5.278 1.00 66.50 89 LEU A O 1
ATOM 640 N N . PRO A 1 90 ? -3.095 16.360 5.347 1.00 70.19 90 PRO A N 1
ATOM 641 C CA . PRO A 1 90 ? -2.396 15.150 5.738 1.00 70.19 90 PRO A CA 1
ATOM 642 C C . PRO A 1 90 ? -1.279 14.783 4.761 1.00 70.19 90 PRO A C 1
ATOM 644 O O . PRO A 1 90 ? -1.382 14.977 3.543 1.00 70.19 90 PRO A O 1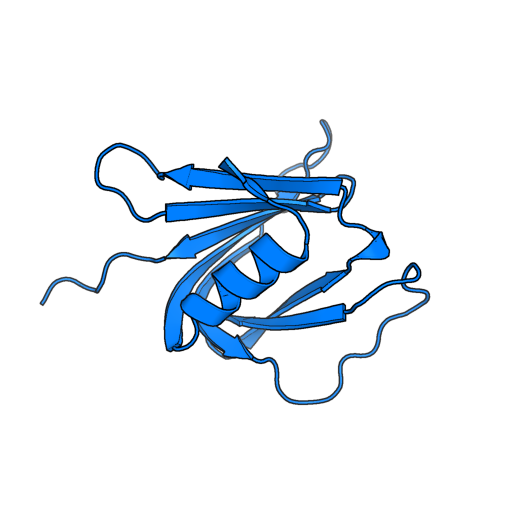
ATOM 647 N N . THR A 1 91 ? -0.203 14.239 5.318 1.00 86.19 91 THR A N 1
ATOM 648 C CA . THR A 1 91 ? 0.906 13.694 4.542 1.00 86.19 91 THR A CA 1
ATOM 649 C C . THR A 1 91 ? 0.427 12.476 3.750 1.00 86.19 91 THR A C 1
ATOM 651 O O . THR A 1 91 ? -0.294 11.625 4.273 1.00 86.19 91 THR A O 1
ATOM 654 N N . MET A 1 92 ? 0.850 12.380 2.493 1.00 92.00 92 MET A N 1
ATOM 655 C CA . MET A 1 92 ? 0.630 11.223 1.633 1.00 92.00 92 MET A CA 1
ATOM 656 C C . MET A 1 92 ? 1.952 10.703 1.079 1.00 92.00 92 MET A C 1
ATOM 658 O O . MET A 1 92 ? 2.897 11.466 0.847 1.00 92.00 92 MET A O 1
ATOM 662 N N . VAL A 1 93 ? 1.988 9.405 0.811 1.00 94.88 93 VAL A N 1
ATOM 663 C CA . VAL A 1 93 ? 3.010 8.768 -0.007 1.00 94.88 93 VAL A CA 1
ATOM 664 C C . VAL A 1 93 ? 2.464 8.555 -1.415 1.00 94.88 93 VAL A C 1
ATOM 666 O O . VAL A 1 93 ? 1.342 8.088 -1.597 1.00 94.88 93 VAL A O 1
ATOM 669 N N . GLN A 1 94 ? 3.260 8.917 -2.413 1.00 94.12 94 GLN A N 1
ATOM 670 C CA . GLN A 1 94 ? 3.026 8.605 -3.817 1.00 94.12 94 GLN A CA 1
ATOM 671 C C . GLN A 1 94 ? 4.133 7.653 -4.254 1.00 94.12 94 GLN A C 1
ATOM 673 O O . GLN A 1 94 ? 5.298 8.045 -4.281 1.00 94.12 94 GLN A O 1
ATOM 678 N N . ALA A 1 95 ? 3.788 6.402 -4.531 1.00 94.31 95 ALA A N 1
ATOM 679 C CA . ALA A 1 95 ? 4.713 5.334 -4.877 1.00 94.31 95 ALA A CA 1
ATOM 680 C C . ALA A 1 95 ? 4.450 4.846 -6.301 1.00 94.31 95 ALA A C 1
ATOM 682 O O . ALA A 1 95 ? 3.319 4.522 -6.657 1.00 94.31 95 ALA A O 1
ATOM 683 N N . THR A 1 96 ? 5.497 4.781 -7.112 1.00 93.88 96 THR A N 1
ATOM 684 C CA . THR A 1 96 ? 5.430 4.282 -8.482 1.00 93.88 96 THR A CA 1
ATOM 685 C C . THR A 1 96 ? 5.848 2.815 -8.514 1.00 93.88 96 THR A C 1
ATOM 687 O O . THR A 1 96 ? 6.926 2.446 -8.039 1.00 93.88 96 THR A O 1
ATOM 690 N N . PHE A 1 97 ? 4.991 1.992 -9.108 1.00 91.50 97 PHE A N 1
ATOM 691 C CA . PHE A 1 97 ? 5.205 0.583 -9.401 1.00 91.50 97 PHE A CA 1
ATOM 692 C C . PHE A 1 97 ? 5.112 0.393 -10.915 1.00 91.50 97 PHE A C 1
ATOM 694 O O . PHE A 1 97 ? 4.024 0.217 -11.466 1.00 91.50 97 PHE A O 1
ATOM 701 N N . ARG A 1 98 ? 6.255 0.478 -11.603 1.00 89.06 98 ARG A N 1
ATOM 702 C CA . ARG A 1 98 ? 6.338 0.557 -13.072 1.00 89.06 98 ARG A CA 1
ATOM 703 C C . ARG A 1 98 ? 5.477 1.701 -13.627 1.00 89.06 98 ARG A C 1
ATOM 705 O O . ARG A 1 98 ? 5.810 2.860 -13.414 1.00 89.06 98 ARG A O 1
ATOM 712 N N . ASP A 1 99 ? 4.386 1.367 -14.307 1.00 85.88 99 ASP A N 1
ATOM 713 C CA . ASP A 1 99 ? 3.471 2.322 -14.929 1.00 85.88 99 ASP A CA 1
ATOM 714 C C . ASP A 1 99 ? 2.283 2.648 -14.009 1.00 85.88 99 ASP A C 1
ATOM 716 O O . ASP A 1 99 ? 1.415 3.417 -14.386 1.00 85.88 99 ASP A O 1
ATOM 720 N N . LEU A 1 100 ? 2.227 2.092 -12.792 1.00 87.38 100 LEU A N 1
ATOM 721 C CA . LEU A 1 100 ? 1.164 2.348 -11.822 1.00 87.38 100 LEU A CA 1
ATOM 722 C C . LEU A 1 100 ? 1.630 3.336 -10.750 1.00 87.38 100 LEU A C 1
ATOM 724 O O . LEU A 1 100 ? 2.640 3.116 -10.084 1.00 87.38 100 LEU A O 1
ATOM 728 N N . LEU A 1 101 ? 0.854 4.389 -10.517 1.00 90.62 101 LEU A N 1
ATOM 729 C CA . LEU A 1 101 ? 1.006 5.267 -9.365 1.00 90.62 101 LEU A CA 1
ATOM 730 C C . LEU A 1 101 ? 0.033 4.842 -8.263 1.00 90.62 101 LEU A C 1
ATOM 732 O O . LEU A 1 101 ? -1.180 4.820 -8.458 1.00 90.62 101 LEU A O 1
ATOM 736 N N . VAL A 1 102 ? 0.567 4.540 -7.086 1.00 91.88 102 VAL A N 1
ATOM 737 C CA . VAL A 1 102 ? -0.193 4.254 -5.869 1.00 91.88 102 VAL A CA 1
ATOM 738 C C . VAL A 1 102 ? -0.041 5.434 -4.922 1.00 91.88 102 VAL A C 1
ATOM 740 O O . VAL A 1 102 ? 1.067 5.785 -4.524 1.00 91.88 102 VAL A O 1
ATOM 743 N N . VAL A 1 103 ? -1.154 6.046 -4.535 1.00 93.12 103 VAL A N 1
ATOM 744 C CA . VAL A 1 103 ? -1.186 7.150 -3.576 1.00 93.12 103 VAL A CA 1
ATOM 745 C C . VAL A 1 103 ? -1.900 6.692 -2.319 1.00 93.12 103 VAL A C 1
ATOM 747 O O . VAL A 1 103 ? -3.053 6.278 -2.393 1.00 93.12 103 VAL A O 1
ATOM 750 N N . VAL A 1 104 ? -1.241 6.798 -1.167 1.00 93.75 104 VAL A N 1
ATOM 751 C CA . VAL A 1 104 ? -1.867 6.543 0.134 1.00 93.75 104 VAL A CA 1
ATOM 752 C C . VAL A 1 104 ? -1.652 7.740 1.040 1.00 93.75 104 VAL A C 1
ATOM 754 O O . VAL A 1 104 ? -0.529 8.216 1.189 1.00 93.75 104 VAL A O 1
ATOM 757 N N . GLY A 1 105 ? -2.715 8.231 1.662 1.00 92.88 105 GLY A N 1
ATOM 758 C CA . GLY A 1 105 ? -2.629 9.329 2.618 1.00 92.88 105 GLY A CA 1
ATOM 759 C C . GLY A 1 105 ? -3.642 9.182 3.736 1.00 92.88 105 GLY A C 1
ATOM 760 O O . GLY A 1 105 ? -4.682 8.543 3.571 1.00 92.88 105 GLY A O 1
ATOM 761 N N . ALA A 1 106 ? -3.337 9.781 4.885 1.00 90.12 106 ALA A N 1
ATOM 762 C CA . ALA A 1 106 ? -4.285 9.832 5.985 1.00 90.12 106 ALA A CA 1
ATOM 763 C C . ALA A 1 106 ? -5.499 10.689 5.601 1.00 90.12 106 ALA A C 1
ATOM 765 O O . ALA A 1 106 ? -5.371 11.729 4.953 1.00 90.12 106 ALA A O 1
ATOM 766 N N . LEU A 1 107 ? -6.685 10.262 6.019 1.00 86.19 107 LEU A N 1
ATOM 767 C CA . LEU A 1 107 ? -7.872 11.103 5.987 1.00 86.19 107 LEU A CA 1
ATOM 768 C C . LEU A 1 107 ? -7.922 11.938 7.270 1.00 86.19 107 LEU A C 1
ATOM 770 O O . LEU A 1 107 ? -7.534 11.447 8.336 1.00 86.19 107 LEU A O 1
ATOM 774 N N . PRO A 1 108 ? -8.400 13.193 7.204 1.00 76.44 108 PRO A N 1
ATOM 775 C CA . PRO A 1 108 ? -8.682 13.947 8.414 1.00 76.44 108 PRO A CA 1
ATOM 776 C C . PRO A 1 108 ? -9.677 13.160 9.272 1.00 76.44 108 PRO A C 1
ATOM 778 O O . PRO A 1 108 ? -10.584 12.507 8.748 1.00 76.44 108 PRO A O 1
ATOM 781 N N . ALA A 1 109 ? -9.502 13.213 10.595 1.00 67.56 109 ALA A N 1
ATOM 782 C CA . ALA A 1 109 ? -10.479 12.634 11.505 1.00 67.56 109 ALA A CA 1
ATOM 783 C C . ALA A 1 109 ? -11.869 13.215 11.180 1.00 67.56 109 ALA A C 1
ATOM 785 O O . ALA A 1 109 ? -11.959 14.416 10.892 1.00 67.56 109 ALA A O 1
ATOM 786 N N . PRO A 1 110 ? -12.939 12.399 11.193 1.00 59.16 110 PRO A N 1
ATOM 787 C CA . PRO A 1 110 ? -14.283 12.923 11.003 1.00 59.16 110 PRO A CA 1
ATOM 788 C C . PRO A 1 110 ? -14.523 14.039 12.024 1.00 59.16 110 PRO A C 1
ATOM 790 O O . PRO A 1 110 ? -14.162 13.900 13.195 1.00 59.16 110 PRO A O 1
ATOM 793 N N . ALA A 1 111 ? -15.067 15.167 11.559 1.00 54.47 111 ALA A N 1
ATOM 794 C CA . ALA A 1 111 ? -15.426 16.266 12.445 1.00 54.47 111 ALA A CA 1
ATOM 795 C C . ALA A 1 111 ? -16.408 15.754 13.523 1.00 54.47 111 ALA A C 1
ATOM 797 O O . ALA A 1 111 ? -17.246 14.907 13.196 1.00 54.47 111 ALA A O 1
ATOM 798 N N . PRO A 1 112 ? -16.271 16.210 14.783 1.00 54.47 112 PRO A N 1
ATOM 799 C CA . PRO A 1 112 ? -17.128 15.782 15.886 1.00 54.47 112 PRO A CA 1
ATOM 800 C C . PRO A 1 112 ? -18.600 16.161 15.688 1.00 54.47 112 PRO A C 1
ATOM 802 O O . PRO A 1 112 ? -18.874 17.174 15.002 1.00 54.47 112 PRO A O 1
#

Secondary structure (DSSP, 8-state):
-EE-HHHHHHHHHHTTTSEEEEEEEE-STT-TT--EEEEEEEEE--S----SSPPSS-EEEEEETTTEEEEEEGGGEEEEEEEESSTTPPEEEEEEETTEEEEEEEPPPPP-

Sequence (112 aa):
MQLDFDGVCRFLEEHLGHQVFAATQDGGAEGGNTCLSVQGTLARAEGDITLVDPRPGRIEAFTVAGASTLVLLEGDFSGAVLGAMGEGLPTMVQATFRDLLVVVGALPAPAP

Foldseek 3Di:
DKDAPVRVVVVLVVQAQFKKKKWKFFQDPPRPPPIDIAIAGKHFDDDDDDDDPAADDDWGWIDGNNPDIDIDHNRQWDIKDWDAPDPPGWIWIWTGRNRMTMIMTGDPDPDD

Organism: NCBI:txid496014

pLDDT: mean 86.43, std 12.4, range [48.56, 97.19]